Protein AF-A0A851ARL2-F1 (afdb_monomer)

pLDDT: mean 92.23, std 9.65, range [50.78, 98.75]

Sequence (130 aa):
EGELLFPSGGTYRAVWHRGVPTQGKYTFADGLEYKDKKWHYCDGYDRRFYTEICSGLKPAGISQLTNLDPPQKIPEGCYDCGDGFYNPETRVIVDYKLRFLRNADDDEHEWIIRTCRKAWDETIEHKPKP

Radius of gyration: 19.36 Å; Cα contacts (8 Å, |Δi|>4): 172; chains: 1; bounding box: 42×30×68 Å

Solvent-accessible surface area (backbone atoms only — not comparable to full-atom values): 8224 Å² total; per-residue (Å²): 114,52,72,49,78,44,97,82,55,26,39,39,42,26,39,66,57,97,90,41,71,79,51,71,48,45,28,43,61,89,67,53,68,66,52,98,65,88,59,69,77,67,62,79,80,44,79,64,42,67,53,36,70,76,72,47,81,57,59,88,94,61,54,80,90,45,70,50,82,81,59,83,85,50,56,82,86,18,27,43,71,86,73,25,41,34,34,76,91,79,35,37,29,19,30,90,84,72,44,84,72,48,69,56,53,73,69,55,43,56,47,42,75,73,69,39,56,52,55,66,85,78,82,80,75,82,74,78,80,133

Structure (mmCIF, N/CA/C/O backbone):
data_AF-A0A851ARL2-F1
#
_entry.id   AF-A0A851ARL2-F1
#
loop_
_atom_site.group_PDB
_atom_site.id
_atom_site.type_symbol
_atom_site.label_atom_id
_atom_site.label_alt_id
_atom_site.label_comp_id
_atom_site.label_asym_id
_atom_site.label_entity_id
_atom_site.label_seq_id
_atom_site.pdbx_PDB_ins_code
_atom_site.Cartn_x
_atom_site.Cartn_y
_atom_site.Cartn_z
_atom_site.occupancy
_atom_site.B_iso_or_equiv
_atom_site.auth_seq_id
_atom_site.auth_comp_id
_atom_site.auth_asym_id
_atom_site.auth_atom_id
_atom_site.pdbx_PDB_model_num
ATOM 1 N N . GLU A 1 1 ? 12.906 8.905 -26.031 1.00 91.75 1 GLU A N 1
ATOM 2 C CA . GLU A 1 1 ? 12.677 8.617 -24.598 1.00 91.75 1 GLU A CA 1
ATOM 3 C C . GLU A 1 1 ? 11.293 9.098 -24.211 1.00 91.75 1 GLU A C 1
ATOM 5 O O . GLU A 1 1 ? 10.778 9.988 -24.880 1.00 91.75 1 GLU A O 1
ATOM 10 N N . GLY A 1 2 ? 10.680 8.495 -23.198 1.00 95.56 2 GLY A N 1
ATOM 11 C CA . GLY A 1 2 ? 9.356 8.890 -22.728 1.00 95.56 2 GLY A CA 1
ATOM 12 C C . GLY A 1 2 ? 9.004 8.250 -21.391 1.00 95.56 2 GLY A C 1
ATOM 13 O O . GLY A 1 2 ? 9.668 7.310 -20.948 1.00 95.56 2 GLY A O 1
ATOM 14 N N . GLU A 1 3 ? 7.948 8.755 -20.767 1.00 95.94 3 GLU A N 1
ATOM 15 C CA . GLU A 1 3 ? 7.480 8.327 -19.452 1.00 95.94 3 GLU A CA 1
ATOM 16 C C . GLU A 1 3 ? 5.996 7.954 -19.515 1.00 95.94 3 GLU A C 1
ATOM 18 O O . GLU A 1 3 ? 5.192 8.684 -20.095 1.00 95.94 3 GLU A O 1
ATOM 23 N N . LEU A 1 4 ? 5.646 6.809 -18.929 1.00 96.00 4 LEU A N 1
ATOM 24 C CA . LEU A 1 4 ? 4.265 6.438 -18.638 1.00 96.00 4 LEU A CA 1
ATOM 25 C C . LEU A 1 4 ? 3.949 6.782 -17.186 1.00 96.00 4 LEU A C 1
ATOM 27 O O . LEU A 1 4 ? 4.654 6.340 -16.277 1.00 96.00 4 LEU A O 1
ATOM 31 N N . LEU A 1 5 ? 2.873 7.538 -16.984 1.00 96.56 5 LEU A N 1
ATOM 32 C CA . LEU A 1 5 ? 2.341 7.884 -15.669 1.00 96.56 5 LEU A CA 1
ATOM 33 C C . LEU A 1 5 ? 1.138 6.988 -15.375 1.00 96.56 5 LEU A C 1
ATOM 35 O O . LEU A 1 5 ? 0.158 6.996 -16.123 1.00 96.56 5 LEU A O 1
ATOM 39 N N . PHE A 1 6 ? 1.208 6.213 -14.296 1.00 95.69 6 PHE A N 1
ATOM 40 C CA . PHE A 1 6 ? 0.113 5.339 -13.891 1.00 95.69 6 PHE A CA 1
ATOM 41 C C . PHE A 1 6 ? -0.858 6.089 -12.970 1.00 95.69 6 PHE A C 1
ATOM 43 O O . PHE A 1 6 ? -0.416 6.868 -12.125 1.00 95.69 6 PHE A O 1
ATOM 50 N N . PRO A 1 7 ? -2.178 5.825 -13.044 1.00 92.44 7 PRO A N 1
ATOM 51 C CA . PRO A 1 7 ? -3.154 6.430 -12.132 1.00 92.44 7 PRO A CA 1
ATOM 52 C C . PRO A 1 7 ? -2.885 6.157 -10.643 1.0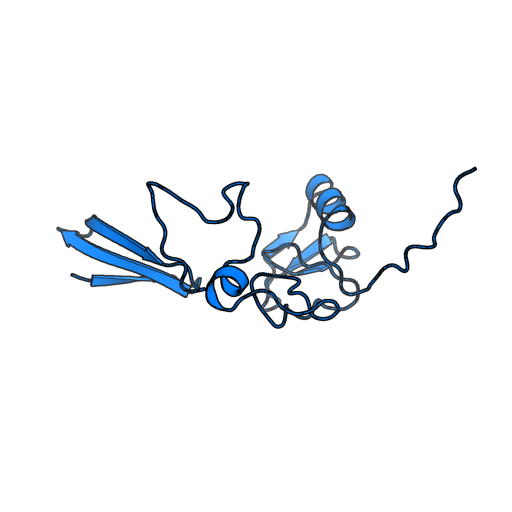0 92.44 7 PRO A C 1
ATOM 54 O O . PRO A 1 7 ? -3.330 6.921 -9.792 1.00 92.44 7 PRO A O 1
ATOM 57 N N . SER A 1 8 ? -2.160 5.078 -10.329 1.00 86.31 8 SER A N 1
ATOM 58 C CA . SER A 1 8 ? -1.707 4.725 -8.977 1.00 86.31 8 SER A CA 1
ATOM 59 C C . SER A 1 8 ? -0.511 5.551 -8.483 1.00 86.31 8 SER A C 1
ATOM 61 O O . SER A 1 8 ? -0.090 5.373 -7.346 1.00 86.31 8 SER A O 1
ATOM 63 N N . GLY A 1 9 ? 0.045 6.439 -9.315 1.00 92.81 9 GLY A N 1
ATOM 64 C CA . GLY A 1 9 ? 1.155 7.338 -8.985 1.00 92.81 9 GLY A CA 1
ATOM 65 C C . GLY A 1 9 ? 2.541 6.832 -9.393 1.00 92.81 9 GLY A C 1
ATOM 66 O O . GLY A 1 9 ? 3.483 7.617 -9.415 1.00 92.81 9 GLY A O 1
ATOM 67 N N . GLY A 1 10 ? 2.679 5.552 -9.748 1.00 96.50 10 GLY A N 1
ATOM 68 C CA . GLY A 1 10 ? 3.941 5.019 -10.261 1.00 96.50 10 GLY A CA 1
ATOM 69 C C . GLY A 1 10 ? 4.310 5.596 -11.629 1.00 96.50 10 GLY A C 1
ATOM 70 O O . GLY A 1 10 ? 3.442 6.025 -12.398 1.00 96.50 10 GLY A O 1
ATOM 71 N N . THR A 1 11 ? 5.599 5.573 -11.957 1.00 97.69 11 THR A N 1
ATOM 72 C CA . THR A 1 11 ? 6.119 6.050 -13.242 1.00 97.69 11 THR A CA 1
ATOM 73 C C . THR A 1 11 ? 6.998 4.997 -13.901 1.00 97.69 11 THR A C 1
ATOM 75 O O . THR A 1 11 ? 7.749 4.280 -13.242 1.00 97.69 11 THR A O 1
ATOM 78 N N . TYR A 1 12 ? 6.907 4.882 -15.226 1.00 97.31 12 TYR A N 1
ATOM 79 C CA . TYR A 1 12 ? 7.801 4.038 -16.013 1.00 97.31 12 TYR A CA 1
ATOM 80 C C . TYR A 1 12 ? 8.505 4.861 -17.081 1.00 97.31 12 TYR A C 1
ATOM 82 O O . TYR A 1 12 ? 7.904 5.257 -18.083 1.00 97.31 12 TYR A O 1
ATOM 90 N N . ARG A 1 13 ? 9.796 5.113 -16.869 1.00 97.25 13 ARG A N 1
ATOM 91 C CA . ARG A 1 13 ? 10.641 5.878 -17.788 1.00 97.25 13 ARG A CA 1
ATOM 92 C C . ARG A 1 13 ? 11.433 4.927 -18.666 1.00 97.25 13 ARG A C 1
ATOM 94 O O . ARG A 1 13 ? 12.180 4.097 -18.150 1.00 97.25 13 ARG A O 1
ATOM 101 N N . ALA A 1 14 ? 11.288 5.056 -19.983 1.00 97.38 14 ALA A N 1
ATOM 102 C CA . ALA A 1 14 ? 11.883 4.124 -20.933 1.00 97.38 14 ALA A CA 1
ATOM 103 C C . ALA A 1 14 ? 12.278 4.757 -22.276 1.00 97.38 14 ALA A C 1
ATOM 105 O O . ALA A 1 14 ? 11.818 5.836 -22.672 1.00 97.38 14 ALA A O 1
ATOM 106 N N . VAL A 1 15 ? 13.124 4.036 -23.011 1.00 97.44 15 VAL A N 1
ATOM 107 C CA . VAL A 1 15 ? 13.314 4.227 -24.453 1.00 97.44 15 VAL A CA 1
ATOM 108 C C . VAL A 1 15 ? 12.255 3.399 -25.177 1.00 97.44 15 VAL A C 1
ATOM 110 O O . VAL A 1 15 ? 12.131 2.199 -24.942 1.00 97.44 15 VAL A O 1
ATOM 113 N N . TRP A 1 16 ? 11.489 4.045 -26.055 1.00 95.75 16 TRP A N 1
ATOM 114 C CA . TRP A 1 16 ? 10.356 3.438 -26.749 1.00 95.75 16 TRP A CA 1
ATOM 115 C C . TRP A 1 16 ? 10.680 3.225 -28.223 1.00 95.75 16 TRP A C 1
ATOM 117 O O . TRP A 1 16 ? 11.115 4.153 -28.905 1.00 95.75 16 TRP A O 1
ATOM 127 N N . HIS A 1 17 ? 10.403 2.027 -28.730 1.00 96.44 17 HIS A N 1
ATOM 128 C CA . HIS A 1 17 ? 10.452 1.719 -30.152 1.00 96.44 17 HIS A CA 1
ATOM 129 C C . HIS A 1 17 ? 9.111 1.124 -30.579 1.00 96.44 17 HIS A C 1
ATOM 131 O O . HIS A 1 17 ? 8.741 0.036 -30.146 1.00 96.44 17 HIS A O 1
ATOM 137 N N . ARG A 1 18 ? 8.360 1.857 -31.413 1.00 94.31 18 ARG A N 1
ATOM 138 C CA . ARG A 1 18 ? 7.042 1.431 -31.928 1.00 94.31 18 ARG A CA 1
ATOM 139 C C . ARG A 1 18 ? 6.059 1.003 -30.822 1.00 94.31 18 ARG A C 1
ATOM 141 O O . ARG A 1 18 ? 5.357 0.011 -30.959 1.00 94.31 18 ARG A O 1
ATOM 148 N N . GLY A 1 19 ? 6.032 1.750 -29.716 1.00 91.94 19 GLY A N 1
ATOM 149 C CA . GLY A 1 19 ? 5.136 1.494 -28.580 1.00 91.94 19 GLY A CA 1
ATOM 150 C C . GLY A 1 19 ? 5.617 0.425 -27.594 1.00 91.94 19 GLY A C 1
ATOM 151 O O . GLY A 1 19 ? 4.955 0.206 -26.586 1.00 91.94 19 GLY A O 1
ATOM 152 N N . VAL A 1 20 ? 6.775 -0.200 -27.831 1.00 93.88 20 VAL A N 1
ATOM 153 C CA . VAL A 1 20 ? 7.367 -1.201 -26.931 1.00 93.88 20 VAL A CA 1
ATOM 154 C C . VAL A 1 20 ? 8.597 -0.606 -26.238 1.00 93.88 20 VAL A C 1
ATOM 156 O O . VAL A 1 20 ? 9.422 0.024 -26.912 1.00 93.88 20 VAL A O 1
ATOM 159 N N . PRO A 1 21 ? 8.754 -0.771 -24.913 1.00 94.88 21 PRO A N 1
ATOM 160 C CA . PRO A 1 21 ? 9.941 -0.298 -24.221 1.00 94.88 21 PRO A CA 1
ATOM 161 C C . PRO A 1 21 ? 11.117 -1.247 -24.474 1.00 94.88 21 PRO A C 1
ATOM 163 O O . PRO A 1 21 ? 11.000 -2.455 -24.285 1.00 94.88 21 PRO A O 1
ATOM 166 N N . THR A 1 22 ? 12.266 -0.712 -24.889 1.00 93.06 22 THR A N 1
ATOM 167 C CA . THR A 1 22 ? 13.498 -1.506 -25.070 1.00 93.06 22 THR A CA 1
ATOM 168 C C . THR A 1 22 ? 14.324 -1.582 -23.789 1.00 93.06 22 THR A C 1
ATOM 170 O O . THR A 1 22 ? 15.001 -2.572 -23.537 1.00 93.06 22 THR A O 1
ATOM 173 N N . GLN A 1 23 ? 14.271 -0.527 -22.976 1.00 92.75 23 GLN A N 1
ATOM 174 C CA . GLN A 1 23 ? 14.896 -0.435 -21.661 1.00 92.75 23 GLN A CA 1
ATOM 175 C C . GLN A 1 23 ? 14.138 0.607 -20.848 1.00 92.75 23 GLN A C 1
ATOM 177 O O . GLN A 1 23 ? 13.862 1.695 -21.359 1.00 92.75 23 GLN A O 1
ATOM 182 N N . GLY A 1 24 ? 13.835 0.303 -19.588 1.00 94.62 24 GLY A N 1
ATOM 183 C CA . GLY A 1 24 ? 13.155 1.249 -18.719 1.00 94.62 24 GLY A CA 1
ATOM 184 C C . GLY A 1 24 ? 13.302 0.936 -17.243 1.00 94.62 24 GLY A C 1
ATOM 185 O O . GLY A 1 24 ? 13.761 -0.139 -16.860 1.00 94.62 24 GLY A O 1
ATOM 186 N N . LYS A 1 25 ? 12.912 1.911 -16.430 1.00 96.31 25 LYS A N 1
ATOM 187 C CA . LYS A 1 25 ? 12.905 1.846 -14.972 1.00 96.31 25 LYS A CA 1
ATOM 188 C C . LYS A 1 25 ? 11.518 2.190 -14.469 1.00 96.31 25 LYS A C 1
ATOM 190 O O . LYS A 1 25 ? 10.919 3.159 -14.937 1.00 96.31 25 LYS A O 1
ATOM 195 N N . TYR A 1 26 ? 11.037 1.388 -13.529 1.00 96.81 26 TYR A N 1
ATOM 196 C CA . TYR A 1 26 ? 9.800 1.660 -12.818 1.00 96.81 26 TYR A CA 1
ATOM 197 C C . TYR A 1 26 ? 10.113 2.266 -11.455 1.00 96.81 26 TYR A C 1
ATOM 199 O O . TYR A 1 26 ? 10.958 1.739 -10.729 1.00 96.81 26 TYR A O 1
ATOM 207 N N . THR A 1 27 ? 9.399 3.325 -11.104 1.00 97.38 27 THR A N 1
ATOM 208 C CA . THR A 1 27 ? 9.442 3.943 -9.783 1.00 97.38 27 THR A CA 1
ATOM 209 C C . THR A 1 27 ? 8.041 3.890 -9.186 1.00 97.38 27 THR A C 1
ATOM 211 O O . THR A 1 27 ? 7.072 4.322 -9.813 1.00 97.38 27 THR A O 1
ATOM 214 N N . PHE A 1 28 ? 7.920 3.317 -7.989 1.00 95.94 28 PHE A N 1
ATOM 215 C CA . PHE A 1 28 ? 6.672 3.276 -7.233 1.00 95.94 28 PHE A CA 1
ATOM 216 C C . PHE A 1 28 ? 6.245 4.695 -6.821 1.00 95.94 28 PHE A C 1
ATOM 218 O O . PHE A 1 28 ? 7.044 5.630 -6.833 1.00 95.94 28 PHE A O 1
ATOM 225 N N . ALA A 1 29 ? 4.973 4.866 -6.457 1.00 94.25 29 ALA A N 1
ATOM 226 C CA . ALA A 1 29 ? 4.409 6.177 -6.120 1.00 94.25 29 ALA A CA 1
ATOM 227 C C . ALA A 1 29 ? 5.093 6.858 -4.916 1.00 94.25 29 ALA A C 1
ATOM 229 O O . ALA A 1 29 ? 5.055 8.079 -4.797 1.00 94.25 29 ALA A O 1
ATOM 230 N N . ASP A 1 30 ? 5.730 6.078 -4.041 1.00 92.75 30 ASP A N 1
ATOM 231 C CA . ASP A 1 30 ? 6.513 6.547 -2.894 1.00 92.75 30 ASP A CA 1
ATOM 232 C C . ASP A 1 30 ? 7.985 6.850 -3.237 1.00 92.75 30 ASP A C 1
ATOM 234 O O . ASP A 1 30 ? 8.771 7.210 -2.362 1.00 92.75 30 ASP A O 1
ATOM 238 N N . GLY A 1 31 ? 8.371 6.724 -4.510 1.00 95.12 31 GLY A N 1
ATOM 239 C CA . GLY A 1 31 ? 9.719 7.001 -4.996 1.00 95.12 31 GLY A CA 1
ATOM 240 C C . GLY A 1 31 ? 10.675 5.809 -4.940 1.00 95.12 31 GLY A C 1
ATOM 241 O O . GLY A 1 31 ? 11.842 5.968 -5.303 1.00 95.12 31 GLY A O 1
ATOM 242 N N . LEU A 1 32 ? 10.232 4.625 -4.508 1.00 95.56 32 LEU A N 1
ATOM 243 C CA . LEU A 1 32 ? 11.064 3.424 -4.545 1.00 95.56 32 LEU A CA 1
ATOM 244 C C . LEU A 1 32 ? 11.336 3.023 -6.005 1.00 95.56 32 LEU A C 1
ATOM 246 O O . LEU A 1 32 ? 10.415 2.778 -6.777 1.00 95.56 32 LEU A O 1
ATOM 250 N N . GLU A 1 33 ? 12.603 2.957 -6.416 1.00 95.81 33 GLU A N 1
ATOM 251 C CA . GLU A 1 33 ? 12.974 2.472 -7.755 1.00 95.81 33 GLU A CA 1
ATOM 252 C C . GLU A 1 33 ? 13.013 0.939 -7.752 1.00 95.81 33 GLU A C 1
ATOM 254 O O . GLU A 1 33 ? 13.801 0.348 -7.011 1.00 95.81 33 GLU A O 1
ATOM 259 N N . TYR A 1 34 ? 12.200 0.299 -8.599 1.00 95.06 34 TYR A N 1
ATOM 260 C CA . TYR A 1 34 ? 12.204 -1.152 -8.786 1.00 95.06 34 TYR A CA 1
ATOM 261 C C . TYR A 1 34 ? 13.556 -1.641 -9.322 1.00 95.06 34 TYR A C 1
ATOM 263 O O . TYR A 1 34 ? 14.112 -1.066 -10.261 1.00 95.06 34 TYR A O 1
ATOM 271 N N . LYS A 1 35 ? 14.053 -2.754 -8.774 1.00 93.62 35 LYS A N 1
ATOM 272 C CA . LYS A 1 35 ? 15.239 -3.449 -9.286 1.00 93.62 35 LYS A CA 1
ATOM 273 C C . LYS A 1 35 ? 14.922 -4.924 -9.476 1.00 93.62 35 LYS A C 1
ATOM 275 O O . LYS A 1 35 ? 14.543 -5.605 -8.529 1.00 93.62 35 LYS A O 1
ATOM 280 N N . ASP A 1 36 ? 15.132 -5.409 -10.694 1.00 90.50 36 ASP A N 1
ATOM 281 C CA . ASP A 1 36 ? 15.006 -6.822 -11.062 1.00 90.50 36 ASP A CA 1
ATOM 282 C C . ASP A 1 36 ? 16.092 -7.685 -10.399 1.00 90.50 36 ASP A C 1
ATOM 284 O O . ASP A 1 36 ? 15.878 -8.850 -10.071 1.00 90.50 36 ASP A O 1
ATOM 288 N N . LYS A 1 37 ? 17.272 -7.097 -10.183 1.00 92.75 37 LYS A N 1
ATOM 289 C CA . LYS A 1 37 ? 18.434 -7.731 -9.559 1.00 92.75 37 LYS A CA 1
ATOM 290 C C . LYS A 1 37 ? 18.832 -6.982 -8.300 1.00 92.75 37 LYS A C 1
ATOM 292 O O . LYS A 1 37 ? 18.867 -5.754 -8.291 1.00 92.75 37 LYS A O 1
ATOM 297 N N . LYS A 1 38 ? 19.244 -7.734 -7.273 1.00 90.62 38 LYS A N 1
ATOM 298 C CA . LYS A 1 38 ? 19.690 -7.188 -5.977 1.00 90.62 38 LYS A CA 1
ATOM 299 C C . LYS A 1 38 ? 18.623 -6.272 -5.358 1.00 90.62 38 LYS A C 1
ATOM 301 O O . LYS A 1 38 ? 18.879 -5.118 -5.019 1.00 90.62 38 LYS A O 1
ATOM 306 N N . TRP A 1 39 ? 17.401 -6.791 -5.283 1.00 92.50 39 TRP A N 1
ATOM 307 C CA . TRP A 1 39 ? 16.307 -6.153 -4.566 1.00 92.50 39 TRP A CA 1
ATOM 308 C C . TRP A 1 39 ? 16.564 -6.259 -3.062 1.00 92.50 39 TRP A C 1
ATOM 310 O O . TRP A 1 39 ? 16.719 -7.362 -2.551 1.00 92.50 39 TRP A O 1
ATOM 320 N N . HIS A 1 40 ? 16.651 -5.115 -2.385 1.00 89.06 40 HIS A N 1
ATOM 321 C CA . HIS A 1 40 ? 16.976 -5.031 -0.953 1.00 89.06 40 HIS A CA 1
ATOM 322 C C . HIS A 1 40 ? 15.807 -4.529 -0.102 1.00 89.06 40 HIS A C 1
ATOM 324 O O . HIS A 1 40 ? 15.945 -4.353 1.102 1.00 89.06 40 HIS A O 1
ATOM 330 N N . TYR A 1 41 ? 14.664 -4.240 -0.725 1.00 92.88 41 TYR A N 1
ATOM 331 C CA . TYR A 1 41 ? 13.486 -3.776 -0.010 1.00 92.88 41 TYR A CA 1
ATOM 332 C C . TYR A 1 41 ? 12.596 -4.963 0.359 1.00 92.88 41 TYR A C 1
ATOM 334 O O . TYR A 1 41 ? 12.226 -5.747 -0.512 1.00 92.88 41 TYR A O 1
ATOM 342 N N . CYS A 1 42 ? 12.243 -5.104 1.636 1.00 86.75 42 CYS A N 1
ATOM 343 C CA . CYS A 1 42 ? 11.460 -6.240 2.135 1.00 86.75 42 CYS A CA 1
ATOM 344 C C . CYS A 1 42 ? 12.064 -7.615 1.769 1.00 86.75 42 CYS A C 1
ATOM 346 O O . CYS A 1 42 ? 11.332 -8.561 1.484 1.00 86.75 42 CYS A O 1
ATOM 348 N N . ASP A 1 43 ? 13.396 -7.747 1.789 1.00 88.19 43 ASP A N 1
ATOM 349 C CA . ASP A 1 43 ? 14.125 -8.983 1.446 1.00 88.19 43 ASP A CA 1
ATOM 350 C C . ASP A 1 43 ? 14.256 -9.980 2.622 1.00 88.19 43 ASP A C 1
ATOM 352 O O . ASP A 1 43 ? 15.002 -10.956 2.553 1.00 88.19 43 ASP A O 1
ATOM 356 N N . GLY A 1 44 ? 13.526 -9.741 3.716 1.00 86.81 44 GLY A N 1
ATOM 357 C CA . GLY A 1 44 ? 13.553 -10.529 4.952 1.00 86.81 44 GLY A CA 1
ATOM 358 C C . GLY A 1 44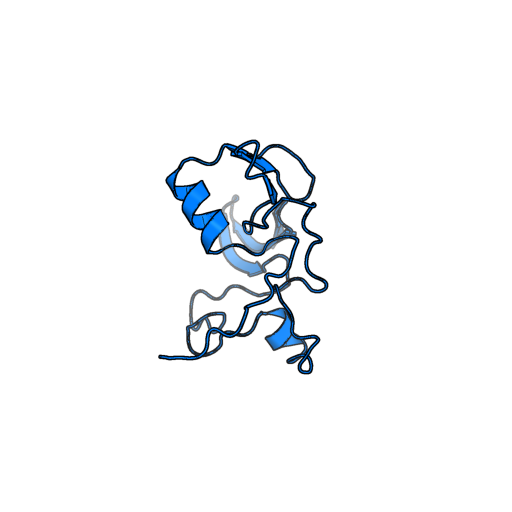 ? 14.667 -10.129 5.926 1.00 86.81 44 GLY A C 1
ATOM 359 O O . GLY A 1 44 ? 14.502 -10.326 7.131 1.00 86.81 44 GLY A O 1
ATOM 360 N N . TYR A 1 45 ? 15.752 -9.519 5.436 1.00 91.38 45 TYR A N 1
ATOM 361 C CA . TYR A 1 45 ? 16.811 -8.952 6.272 1.00 91.38 45 TYR A CA 1
ATOM 362 C C . TYR A 1 45 ? 16.433 -7.548 6.749 1.00 91.38 45 TYR A C 1
ATOM 364 O O . TYR A 1 45 ? 16.445 -7.280 7.953 1.00 91.38 45 TYR A O 1
ATOM 372 N N . ASP A 1 46 ? 16.033 -6.675 5.820 1.00 90.94 46 ASP A N 1
ATOM 373 C CA . ASP A 1 46 ? 15.518 -5.346 6.144 1.00 90.94 46 ASP A CA 1
ATOM 374 C C . ASP A 1 46 ? 13.985 -5.326 6.067 1.00 90.94 46 ASP A C 1
ATOM 376 O O . ASP A 1 46 ? 13.378 -5.502 5.008 1.00 90.94 46 ASP A O 1
ATOM 380 N N . ARG A 1 47 ? 13.349 -5.135 7.227 1.00 89.56 47 ARG A N 1
ATOM 381 C CA . ARG A 1 47 ? 11.884 -5.088 7.378 1.00 89.56 47 ARG A CA 1
ATOM 382 C C . ARG A 1 47 ? 11.342 -3.666 7.504 1.00 89.56 47 ARG A C 1
ATOM 384 O O . ARG A 1 47 ? 10.155 -3.502 7.774 1.00 89.56 47 ARG A O 1
ATOM 391 N N . ARG A 1 48 ? 12.197 -2.653 7.366 1.00 93.50 48 ARG A N 1
ATOM 392 C CA . ARG A 1 48 ? 11.788 -1.253 7.462 1.00 93.50 48 ARG A CA 1
ATOM 393 C C . ARG A 1 48 ? 10.893 -0.874 6.291 1.00 93.50 48 ARG A C 1
ATOM 395 O O . ARG A 1 48 ? 11.068 -1.354 5.169 1.00 93.50 48 ARG A O 1
ATOM 402 N N . PHE A 1 49 ? 9.966 0.038 6.543 1.00 94.19 49 PHE A N 1
ATOM 403 C CA . PHE A 1 49 ? 9.242 0.714 5.477 1.00 94.19 49 PHE A CA 1
ATOM 404 C C . PHE A 1 49 ? 10.207 1.534 4.611 1.00 94.19 49 PHE A C 1
ATOM 406 O O . PHE A 1 49 ? 11.273 1.947 5.071 1.00 94.19 49 PHE A O 1
ATOM 413 N N . TYR A 1 50 ? 9.854 1.793 3.352 1.00 94.94 50 TYR A N 1
ATOM 414 C CA . TYR A 1 50 ? 10.752 2.521 2.457 1.00 94.94 50 TYR A CA 1
ATOM 415 C C . TYR A 1 50 ? 11.006 3.940 2.978 1.00 94.94 50 TYR A C 1
ATOM 417 O O . TYR A 1 50 ? 12.145 4.403 3.008 1.00 94.94 50 TYR A O 1
ATOM 425 N N . THR A 1 51 ? 9.974 4.581 3.523 1.00 94.56 51 THR A N 1
ATOM 426 C CA . THR A 1 51 ? 10.094 5.881 4.192 1.00 94.56 51 THR A CA 1
ATOM 427 C C . THR A 1 51 ? 11.030 5.860 5.405 1.00 94.56 51 THR A C 1
ATOM 429 O O . THR A 1 51 ? 11.748 6.833 5.621 1.00 94.56 51 THR A O 1
ATOM 432 N N . GLU A 1 52 ? 11.115 4.756 6.153 1.00 95.31 52 GLU A N 1
ATOM 433 C CA . GLU A 1 52 ? 12.081 4.587 7.254 1.00 95.31 52 GLU A CA 1
ATOM 434 C C . GLU A 1 52 ? 13.508 4.335 6.753 1.00 95.31 52 GLU A C 1
ATOM 436 O O . GLU A 1 52 ? 14.477 4.711 7.417 1.00 95.31 52 GLU A O 1
ATOM 441 N N . ILE A 1 53 ? 13.666 3.706 5.586 1.00 94.31 53 ILE A N 1
ATOM 442 C CA . ILE A 1 53 ? 14.970 3.578 4.923 1.00 94.31 53 ILE A CA 1
ATOM 443 C C . ILE A 1 53 ? 15.462 4.961 4.482 1.00 94.31 53 ILE A C 1
ATOM 445 O O . ILE A 1 53 ? 16.631 5.282 4.693 1.00 94.31 53 ILE A O 1
ATOM 449 N N . CYS A 1 54 ? 14.578 5.784 3.910 1.00 93.88 54 CYS A N 1
ATOM 450 C CA . CYS A 1 54 ? 14.904 7.128 3.434 1.00 93.88 54 CYS A CA 1
ATOM 451 C C . CYS A 1 54 ? 15.135 8.139 4.567 1.00 93.88 54 CYS A C 1
ATOM 453 O O . CYS A 1 54 ? 16.072 8.931 4.489 1.00 93.88 54 CYS A O 1
ATOM 455 N N . SER A 1 55 ? 14.289 8.123 5.598 1.00 94.00 55 SER A N 1
ATOM 456 C CA . SER A 1 55 ? 14.217 9.188 6.612 1.00 94.00 55 SER A CA 1
ATOM 457 C C . SER A 1 55 ? 14.674 8.759 8.008 1.00 94.00 55 SER A C 1
ATOM 459 O O . SER A 1 55 ? 14.766 9.594 8.907 1.00 94.00 55 SER A O 1
ATOM 461 N N . GLY A 1 56 ? 14.983 7.476 8.205 1.00 93.94 56 GLY A N 1
ATOM 462 C CA . GLY A 1 56 ? 15.340 6.911 9.503 1.00 93.94 56 GLY A CA 1
ATOM 463 C C . GLY A 1 56 ? 14.135 6.442 10.324 1.00 93.94 56 GLY A C 1
ATOM 464 O O . GLY A 1 56 ? 12.977 6.704 10.002 1.00 93.94 56 GLY A O 1
ATOM 465 N N . LEU A 1 57 ? 14.429 5.718 11.407 1.00 94.19 57 LEU A N 1
ATOM 466 C CA . LEU A 1 57 ? 13.420 5.215 12.339 1.00 94.19 57 LEU A CA 1
ATOM 467 C C . LEU A 1 57 ? 12.958 6.317 13.292 1.00 94.19 57 LEU A C 1
ATOM 469 O O . LEU A 1 57 ? 13.773 7.049 13.859 1.00 94.19 57 LEU A O 1
ATOM 473 N N . LYS A 1 58 ? 11.647 6.381 13.525 1.00 93.56 58 LYS A N 1
ATOM 474 C CA . LYS A 1 58 ? 11.077 7.267 14.540 1.00 93.56 58 LYS A CA 1
ATOM 475 C C . LYS A 1 58 ? 11.301 6.720 15.961 1.00 93.56 58 LYS A C 1
ATOM 477 O O . LYS A 1 58 ? 11.353 5.501 16.143 1.00 93.56 58 LYS A O 1
ATOM 482 N N . PRO A 1 59 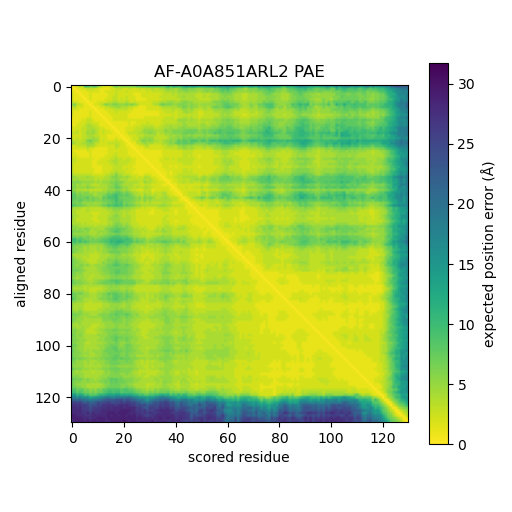? 11.394 7.601 16.977 1.00 93.31 59 PRO A N 1
ATOM 483 C CA . PRO A 1 59 ? 11.452 7.203 18.381 1.00 93.31 59 PRO A CA 1
ATOM 484 C C . PRO A 1 59 ? 10.290 6.301 18.815 1.00 93.31 59 PRO A C 1
ATOM 486 O O . PRO A 1 59 ? 9.197 6.338 18.246 1.00 93.31 59 PRO A O 1
ATOM 489 N N . ALA A 1 60 ? 10.517 5.537 19.886 1.00 90.06 60 ALA A N 1
ATOM 490 C CA . ALA A 1 60 ? 9.478 4.727 20.515 1.00 90.06 60 ALA A CA 1
ATOM 491 C C . ALA A 1 60 ? 8.262 5.586 20.912 1.00 90.06 60 ALA A C 1
ATOM 493 O O . ALA A 1 60 ? 8.410 6.716 21.377 1.00 90.06 60 ALA A O 1
ATOM 494 N N . GLY A 1 61 ? 7.060 5.043 20.717 1.00 87.94 61 GLY A N 1
ATOM 495 C CA . GLY A 1 61 ? 5.791 5.740 20.967 1.00 87.94 61 GLY A CA 1
ATOM 496 C C . GLY A 1 61 ? 5.269 6.561 19.784 1.00 87.94 61 GLY A C 1
ATOM 497 O O . GLY A 1 61 ? 4.088 6.885 19.757 1.00 87.94 61 GLY A O 1
ATOM 498 N N . ILE A 1 62 ? 6.109 6.841 18.781 1.00 89.50 62 ILE A N 1
ATOM 499 C CA . ILE A 1 62 ? 5.706 7.470 17.511 1.00 89.50 62 ILE A CA 1
ATOM 500 C C . ILE A 1 62 ? 6.238 6.697 16.298 1.00 89.50 62 ILE A C 1
ATOM 502 O O . ILE A 1 62 ? 6.434 7.267 15.225 1.00 89.50 62 ILE A O 1
ATOM 506 N N . SER A 1 63 ? 6.505 5.401 16.476 1.00 91.50 63 SER A N 1
ATOM 507 C CA . SER A 1 63 ? 6.900 4.497 15.397 1.00 91.50 63 SER A CA 1
ATOM 508 C C . SER A 1 63 ? 5.864 4.501 14.278 1.00 91.50 63 SER A C 1
ATOM 510 O O . SER A 1 63 ? 4.659 4.598 14.516 1.00 91.50 63 SER A O 1
ATOM 512 N N . GLN A 1 64 ? 6.345 4.395 13.045 1.00 93.88 64 GLN A N 1
ATOM 513 C CA . GLN A 1 64 ? 5.484 4.407 11.879 1.00 93.88 64 GLN A CA 1
ATOM 514 C C . GLN A 1 64 ? 4.659 3.109 11.810 1.00 93.88 64 GLN A C 1
ATOM 516 O O . GLN A 1 64 ? 5.198 2.013 11.941 1.00 93.88 64 GLN A O 1
ATOM 521 N N . LEU A 1 65 ? 3.346 3.236 11.597 1.00 91.94 65 LEU A N 1
ATOM 522 C CA . LEU A 1 65 ? 2.432 2.087 11.503 1.00 91.94 65 LEU A CA 1
ATOM 523 C C . LEU A 1 65 ? 2.310 1.537 10.075 1.00 91.94 65 LEU A C 1
ATOM 525 O O . LEU A 1 65 ? 2.034 0.356 9.885 1.00 91.94 65 LEU A O 1
ATOM 529 N N . THR A 1 66 ? 2.490 2.395 9.071 1.00 93.00 66 THR A N 1
ATOM 530 C CA . THR A 1 66 ? 2.373 2.073 7.641 1.00 93.00 66 THR A CA 1
ATOM 531 C C . THR A 1 66 ? 3.419 2.847 6.854 1.00 93.00 66 THR A C 1
ATOM 533 O O . THR A 1 66 ? 3.807 3.912 7.300 1.00 93.00 66 THR A O 1
ATOM 536 N N . ASN A 1 67 ? 3.812 2.416 5.652 1.00 92.88 67 ASN A N 1
ATOM 537 C CA . ASN A 1 67 ? 4.769 3.173 4.822 1.00 92.88 67 ASN A CA 1
ATOM 538 C C . ASN A 1 67 ? 4.347 4.638 4.568 1.00 92.88 67 ASN A C 1
ATOM 540 O O . ASN A 1 67 ? 5.202 5.495 4.374 1.00 92.88 67 ASN A O 1
ATOM 544 N N . LEU A 1 68 ? 3.039 4.926 4.594 1.00 91.75 68 LEU A N 1
ATOM 545 C CA . LEU A 1 68 ? 2.506 6.287 4.619 1.00 91.75 68 LEU A CA 1
ATOM 546 C C . LEU A 1 68 ? 2.486 6.837 6.052 1.00 91.75 68 LEU A C 1
ATOM 548 O O . LEU A 1 68 ? 1.912 6.219 6.948 1.00 91.75 68 LEU A O 1
ATOM 552 N N . ASP A 1 69 ? 3.037 8.030 6.244 1.00 91.62 69 ASP A N 1
ATOM 553 C CA . ASP A 1 69 ? 3.057 8.712 7.532 1.00 91.62 69 ASP A CA 1
ATOM 554 C C . ASP A 1 69 ? 2.654 10.194 7.378 1.00 91.62 69 ASP A C 1
ATOM 556 O O . ASP A 1 69 ? 3.288 10.917 6.60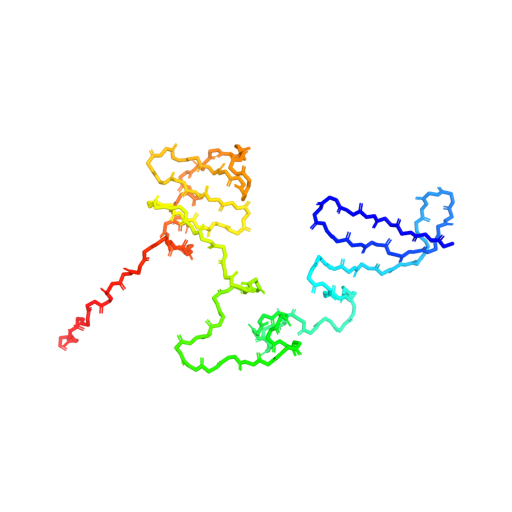5 1.00 91.62 69 ASP A O 1
ATOM 560 N N . PRO A 1 70 ? 1.594 10.660 8.072 1.00 92.00 70 PRO A N 1
ATOM 561 C CA . PRO A 1 70 ? 0.764 9.895 9.004 1.00 92.00 70 PRO A CA 1
ATOM 562 C C . PRO A 1 70 ? -0.070 8.805 8.298 1.00 92.00 70 PRO A C 1
ATOM 564 O O . PRO A 1 70 ? -0.443 8.968 7.133 1.00 92.00 70 PRO A O 1
ATOM 567 N N . PRO A 1 71 ? -0.386 7.696 8.993 1.00 92.50 71 PRO A N 1
ATOM 568 C CA . PRO A 1 71 ? -1.198 6.626 8.429 1.00 92.50 71 PRO A CA 1
ATOM 569 C C . PRO A 1 71 ? -2.610 7.123 8.116 1.00 92.50 71 PRO A C 1
ATOM 571 O O . PRO A 1 71 ? -3.126 8.048 8.751 1.00 92.50 71 PRO A O 1
ATOM 574 N N . GLN A 1 72 ? -3.277 6.460 7.172 1.00 92.56 72 GLN A N 1
ATOM 575 C CA . GLN A 1 72 ? -4.662 6.790 6.851 1.00 92.56 72 GLN A CA 1
ATOM 576 C C . GLN A 1 72 ? -5.565 6.585 8.070 1.00 92.56 72 GLN A C 1
ATOM 578 O O . GLN A 1 72 ? -5.468 5.571 8.778 1.00 92.56 72 GLN A O 1
ATOM 583 N N . LYS A 1 73 ? -6.455 7.556 8.299 1.00 94.88 73 LYS A N 1
ATOM 584 C CA . LYS A 1 73 ? -7.473 7.472 9.343 1.00 94.88 73 LYS A CA 1
ATOM 585 C C . LYS A 1 73 ? -8.524 6.454 8.920 1.00 94.88 73 LYS A C 1
ATOM 587 O O . LYS A 1 73 ? -9.236 6.669 7.944 1.00 94.88 73 LYS A O 1
ATOM 592 N N . ILE A 1 74 ? -8.611 5.367 9.672 1.00 96.75 74 ILE A N 1
ATOM 593 C CA . ILE A 1 74 ? -9.598 4.319 9.437 1.00 96.75 74 ILE A CA 1
ATOM 594 C C . ILE A 1 74 ? -10.959 4.816 9.948 1.00 96.75 74 ILE A C 1
ATOM 596 O O . ILE A 1 74 ? -11.009 5.370 11.053 1.00 96.75 74 ILE A O 1
ATOM 600 N N . PRO A 1 75 ? -12.051 4.667 9.176 1.00 96.75 75 PRO A N 1
ATOM 601 C CA . PRO A 1 75 ? -13.396 4.947 9.665 1.00 96.75 75 PRO A CA 1
ATOM 602 C C . PRO A 1 75 ? -13.732 4.115 10.908 1.00 96.75 75 PRO A C 1
ATOM 604 O O . PRO A 1 75 ? -13.265 2.987 11.056 1.00 96.75 75 PRO A O 1
ATOM 607 N N . GLU A 1 76 ? -14.554 4.662 11.799 1.00 96.06 76 GLU A N 1
ATOM 608 C CA . GLU A 1 76 ? -14.995 3.949 13.001 1.00 96.06 76 GLU A CA 1
ATOM 609 C C . GLU A 1 76 ? -15.675 2.618 12.638 1.00 96.06 76 GLU A C 1
ATOM 611 O O . GLU A 1 76 ? -16.345 2.508 11.610 1.00 96.06 76 GLU A O 1
ATOM 616 N N . GLY A 1 77 ? -15.436 1.579 13.441 1.00 96.25 77 GLY A N 1
ATOM 617 C CA . GLY A 1 77 ? -15.941 0.228 13.172 1.00 96.25 77 GLY A CA 1
ATOM 618 C C . GLY A 1 77 ? -15.285 -0.490 11.982 1.00 96.25 77 GLY A C 1
ATOM 619 O O . GLY A 1 77 ? -15.575 -1.660 11.760 1.00 96.25 77 GLY A O 1
ATOM 620 N N . CYS A 1 78 ? -14.377 0.157 11.241 1.00 98.06 78 CYS A N 1
ATOM 621 C CA . CYS A 1 78 ? -13.758 -0.410 10.044 1.00 98.06 78 CYS A CA 1
ATOM 622 C C . CYS A 1 78 ? -12.302 -0.864 10.254 1.00 98.06 78 CYS A C 1
ATOM 624 O O . CYS A 1 78 ? 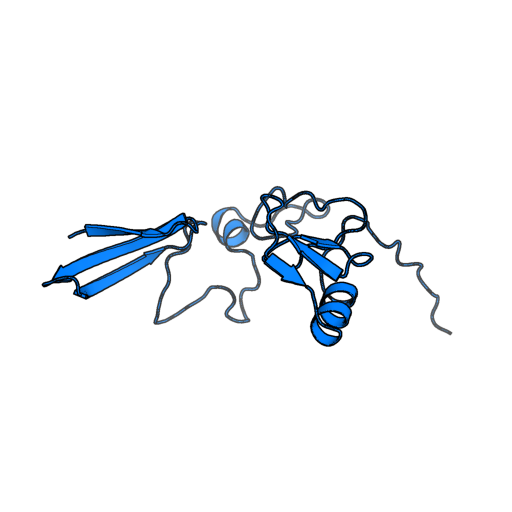-11.636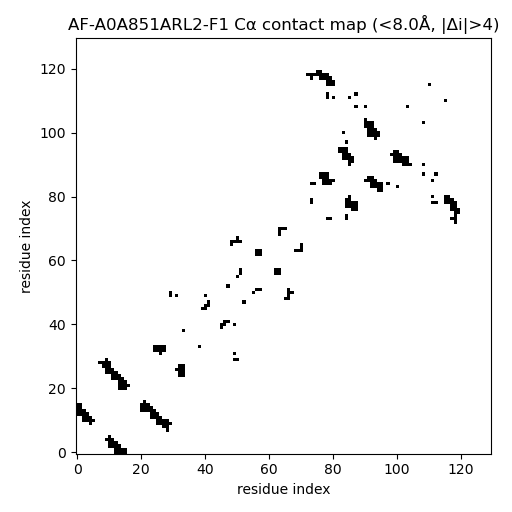 -0.524 11.239 1.00 98.06 78 CYS A O 1
ATOM 626 N N . TYR A 1 79 ? -11.812 -1.615 9.268 1.00 98.12 79 TYR A N 1
ATOM 627 C CA . TYR A 1 79 ? -10.447 -2.125 9.155 1.00 98.12 79 TYR A CA 1
ATOM 628 C C . TYR A 1 79 ? -9.785 -1.575 7.891 1.00 98.12 79 TYR A C 1
ATOM 630 O O . TYR A 1 79 ? -10.456 -1.333 6.894 1.00 98.12 79 TYR A O 1
ATOM 638 N N . ASP A 1 80 ? -8.469 -1.404 7.914 1.00 97.31 80 ASP A N 1
ATOM 639 C CA . ASP A 1 80 ? -7.654 -1.084 6.742 1.00 97.31 80 ASP A CA 1
ATOM 640 C C . ASP A 1 80 ? -7.028 -2.374 6.198 1.00 97.31 80 ASP A C 1
ATOM 642 O O . ASP A 1 80 ? -6.146 -2.964 6.831 1.00 97.31 80 ASP A O 1
ATOM 646 N N . CYS A 1 81 ? -7.521 -2.822 5.042 1.00 96.19 81 CYS A N 1
ATOM 647 C CA . CYS A 1 81 ? -7.092 -4.060 4.387 1.00 96.19 81 CYS A CA 1
ATOM 648 C C . CYS A 1 81 ? -5.960 -3.855 3.364 1.00 96.19 81 CYS A C 1
ATOM 650 O O . CYS A 1 81 ? -5.569 -4.796 2.678 1.00 96.19 81 CYS A O 1
ATOM 652 N N . GLY A 1 82 ? -5.380 -2.649 3.294 1.00 93.75 82 GLY A N 1
ATOM 653 C CA . GLY A 1 82 ? -4.230 -2.329 2.445 1.00 93.75 82 GLY A CA 1
ATOM 654 C C . GLY A 1 82 ? -4.603 -1.759 1.075 1.00 93.75 82 GLY A C 1
ATOM 655 O O . GLY A 1 82 ? -3.868 -0.915 0.553 1.00 93.75 82 GLY A O 1
ATOM 656 N N . ASP A 1 83 ? -5.769 -2.110 0.532 1.00 94.19 83 ASP A N 1
ATOM 657 C CA . ASP A 1 83 ? -6.338 -1.515 -0.685 1.00 94.19 83 ASP A CA 1
ATOM 658 C C . ASP A 1 83 ? -7.636 -0.722 -0.443 1.00 94.19 83 ASP A C 1
ATOM 660 O O . ASP A 1 83 ? -8.160 -0.086 -1.362 1.00 94.19 83 ASP A O 1
ATOM 664 N N . GLY A 1 84 ? -8.121 -0.697 0.800 1.00 96.81 84 GLY A N 1
ATOM 665 C CA . GLY A 1 84 ? -9.348 -0.012 1.170 1.00 96.81 84 GLY A CA 1
ATOM 666 C C . GLY A 1 84 ? -9.764 -0.204 2.627 1.00 96.81 84 GLY A C 1
ATOM 667 O O . GLY A 1 84 ? -9.082 -0.853 3.424 1.00 96.81 84 GLY A O 1
ATOM 668 N N . PHE A 1 85 ? -10.919 0.361 2.966 1.00 98.38 85 PHE A N 1
ATOM 669 C CA . PHE A 1 85 ? -11.568 0.194 4.255 1.00 98.38 85 PHE A CA 1
ATOM 670 C C . PHE A 1 85 ? -12.650 -0.877 4.188 1.00 98.38 85 PHE A C 1
ATOM 672 O O . PHE A 1 85 ? -13.569 -0.800 3.372 1.00 98.38 85 PHE A O 1
ATOM 679 N N . TYR A 1 86 ? -12.548 -1.849 5.083 1.00 98.69 86 TYR A N 1
ATOM 680 C CA . TYR A 1 86 ? -13.501 -2.930 5.253 1.00 98.69 86 TYR A CA 1
ATOM 681 C C . TYR A 1 86 ? -14.453 -2.643 6.414 1.00 98.69 86 TYR A C 1
ATOM 683 O O . TYR A 1 86 ? -13.999 -2.376 7.530 1.00 98.69 86 TYR A O 1
ATOM 691 N N . ASN A 1 87 ? -15.761 -2.743 6.168 1.00 98.38 87 ASN A N 1
ATOM 692 C CA . ASN A 1 87 ? -16.786 -2.683 7.205 1.00 98.38 87 ASN A CA 1
ATOM 693 C C . ASN A 1 87 ? -17.288 -4.107 7.538 1.00 98.38 87 ASN A C 1
ATOM 695 O O . ASN A 1 87 ? -17.877 -4.765 6.673 1.00 98.38 87 ASN A O 1
ATOM 699 N N . PRO A 1 88 ? -17.105 -4.586 8.783 1.00 97.81 88 PRO A N 1
ATOM 700 C CA . PRO A 1 88 ? -17.474 -5.939 9.181 1.00 97.81 88 PRO A CA 1
ATOM 701 C C . PRO A 1 88 ? -18.981 -6.189 9.276 1.00 97.81 88 PRO A C 1
ATOM 703 O O . PRO A 1 88 ? -19.399 -7.337 9.135 1.00 97.81 88 PRO A O 1
ATOM 706 N N . GLU A 1 89 ? -19.787 -5.147 9.483 1.00 97.75 89 GLU A N 1
ATOM 707 C CA . GLU A 1 89 ? -21.246 -5.246 9.570 1.00 97.75 89 GLU A CA 1
ATOM 708 C C . GLU A 1 89 ? -21.871 -5.442 8.189 1.00 97.75 89 GLU A C 1
ATOM 710 O O . GLU A 1 89 ? -22.784 -6.248 8.022 1.00 97.75 89 GLU A O 1
ATOM 715 N N . THR A 1 90 ? -21.366 -4.724 7.182 1.00 97.88 90 THR A N 1
ATOM 716 C CA . THR A 1 90 ? -21.896 -4.782 5.812 1.00 97.88 90 THR A CA 1
ATOM 717 C C . THR A 1 90 ? -21.163 -5.775 4.917 1.00 97.88 90 THR A C 1
ATOM 719 O O . THR A 1 90 ? -21.656 -6.080 3.835 1.00 97.88 90 THR A O 1
ATOM 722 N N . ARG A 1 91 ? -19.993 -6.269 5.347 1.00 98.19 91 ARG A N 1
ATOM 723 C CA . ARG A 1 91 ? -19.052 -7.072 4.546 1.00 98.19 91 ARG A CA 1
ATOM 724 C C . ARG A 1 91 ? -18.532 -6.350 3.290 1.00 98.19 91 ARG A C 1
ATOM 726 O O . ARG A 1 91 ? -18.051 -6.998 2.364 1.00 98.19 91 ARG A O 1
ATOM 733 N N . VAL A 1 92 ? -18.594 -5.017 3.244 1.00 98.56 92 VAL A N 1
ATOM 734 C CA . VAL A 1 92 ? -18.176 -4.215 2.081 1.00 98.56 92 VAL A CA 1
ATOM 735 C C . VAL A 1 92 ? -16.770 -3.656 2.271 1.00 98.56 92 VAL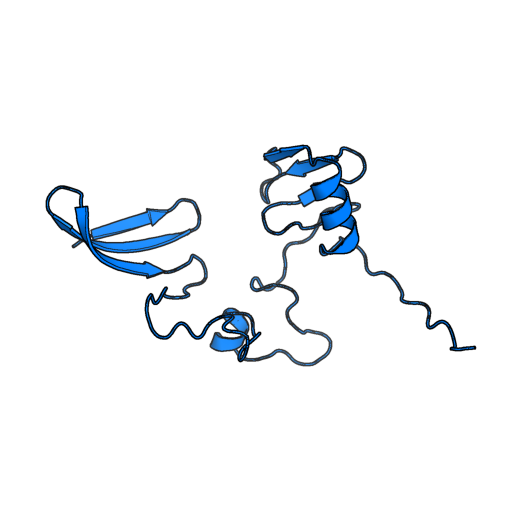 A C 1
ATOM 737 O O . VAL A 1 92 ? -16.439 -3.129 3.334 1.00 98.56 92 VAL A O 1
ATOM 740 N N . ILE A 1 93 ? -15.978 -3.700 1.199 1.00 98.75 93 ILE A N 1
ATOM 741 C CA . ILE A 1 93 ? -14.697 -3.006 1.072 1.00 98.75 93 ILE A CA 1
ATOM 742 C C . ILE A 1 93 ? -14.880 -1.813 0.133 1.00 98.75 93 ILE A C 1
ATOM 744 O O . ILE A 1 93 ? -15.354 -1.959 -1.000 1.00 98.75 93 ILE A O 1
ATOM 748 N N . VAL A 1 94 ? -14.490 -0.628 0.599 1.00 98.50 94 VAL A N 1
ATOM 749 C CA . VAL A 1 94 ? -14.412 0.601 -0.201 1.00 98.50 94 VAL A CA 1
ATOM 750 C C . VAL A 1 94 ? -12.967 1.052 -0.326 1.00 98.50 94 VAL A C 1
ATOM 752 O O . VAL A 1 94 ? -12.179 0.842 0.584 1.00 98.50 94 VAL A O 1
ATOM 755 N N . ASP A 1 95 ? -12.597 1.701 -1.423 1.00 96.75 95 ASP A N 1
ATOM 756 C CA . ASP A 1 95 ? -11.262 2.278 -1.550 1.00 96.75 95 ASP A CA 1
ATOM 757 C C . ASP A 1 95 ? -11.065 3.472 -0.599 1.00 96.75 95 ASP A C 1
ATOM 759 O O . ASP A 1 95 ? -11.983 3.942 0.079 1.00 96.75 95 ASP A O 1
ATOM 763 N N . TYR A 1 96 ? -9.860 4.036 -0.588 1.00 94.50 96 TYR A N 1
ATOM 764 C CA . TYR A 1 96 ? -9.543 5.205 0.238 1.00 94.50 96 TYR A CA 1
ATOM 765 C C . TYR A 1 96 ? -10.285 6.498 -0.163 1.00 94.50 96 TYR A C 1
ATOM 767 O O . TYR A 1 96 ? -10.200 7.503 0.539 1.00 94.50 96 TYR A O 1
ATOM 775 N N . LYS A 1 97 ? -11.031 6.490 -1.278 1.00 94.56 97 LYS A N 1
ATOM 776 C CA . LYS A 1 97 ? -11.953 7.558 -1.704 1.00 94.56 97 LYS A CA 1
ATOM 777 C C . LYS A 1 97 ? -13.419 7.201 -1.422 1.00 94.56 97 LYS A C 1
ATOM 779 O O . LYS A 1 97 ? -14.308 7.896 -1.911 1.00 94.56 97 LYS A O 1
ATOM 784 N N . LEU A 1 98 ? -13.665 6.147 -0.640 1.00 95.50 98 LEU A N 1
ATOM 785 C CA . LEU A 1 98 ? -14.982 5.637 -0.254 1.00 95.50 98 LEU A CA 1
ATOM 786 C C . LEU A 1 98 ? -15.828 5.132 -1.433 1.00 95.50 98 LEU A C 1
ATOM 788 O O . LEU A 1 98 ? -17.058 5.139 -1.380 1.00 95.50 98 LEU A O 1
ATOM 792 N N . ARG A 1 99 ? -15.181 4.680 -2.511 1.00 97.50 99 ARG A N 1
ATOM 793 C CA . ARG A 1 99 ? -15.845 4.049 -3.658 1.00 97.50 99 ARG A CA 1
ATOM 794 C C . ARG A 1 99 ? -15.876 2.540 -3.455 1.00 97.50 99 ARG A C 1
ATOM 796 O O . ARG A 1 99 ? -14.880 1.965 -3.034 1.00 97.50 99 ARG A O 1
ATOM 803 N N . PHE A 1 100 ? -16.993 1.898 -3.785 1.00 98.19 100 PHE A N 1
ATOM 804 C CA . PHE A 1 100 ? -17.132 0.443 -3.689 1.00 98.19 100 PHE A CA 1
ATOM 805 C C . PHE A 1 100 ? -16.020 -0.292 -4.455 1.00 98.19 100 PHE A C 1
ATOM 807 O O . PHE A 1 100 ? -15.771 0.017 -5.622 1.00 98.19 100 PHE A O 1
ATOM 814 N N . LEU A 1 101 ? -15.395 -1.277 -3.804 1.00 97.75 101 LEU A N 1
ATOM 815 C CA . LEU A 1 101 ? -14.448 -2.204 -4.422 1.00 97.75 101 LEU A CA 1
ATOM 816 C C . LEU A 1 101 ? -15.059 -3.595 -4.574 1.00 97.75 101 LEU A C 1
ATOM 818 O O . LEU A 1 101 ? -15.173 -4.094 -5.693 1.00 97.75 101 LEU A O 1
ATOM 822 N N . ARG A 1 102 ? -15.432 -4.225 -3.454 1.00 98.44 102 ARG A N 1
ATOM 823 C CA . ARG A 1 102 ? -15.943 -5.604 -3.418 1.00 98.44 102 ARG A CA 1
ATOM 824 C C . ARG A 1 102 ? -16.722 -5.895 -2.134 1.00 98.44 102 ARG A C 1
ATOM 826 O O . ARG A 1 102 ? -16.654 -5.128 -1.176 1.00 98.44 102 ARG A O 1
ATOM 833 N N . ASN A 1 103 ? -17.434 -7.020 -2.125 1.00 98.44 103 ASN A N 1
ATOM 834 C CA . ASN A 1 103 ? -17.886 -7.666 -0.892 1.00 98.44 103 ASN A CA 1
ATOM 835 C C . ASN A 1 103 ? -16.853 -8.727 -0.504 1.00 98.44 103 ASN A C 1
ATOM 837 O O . ASN A 1 103 ? -16.410 -9.463 -1.385 1.00 98.44 103 ASN A O 1
ATOM 841 N N . ALA A 1 104 ? -16.495 -8.792 0.775 1.00 98.38 104 ALA A N 1
ATOM 842 C CA . ALA A 1 104 ? -15.612 -9.828 1.295 1.00 98.38 104 ALA A CA 1
ATOM 843 C C . ALA A 1 104 ? -16.364 -11.160 1.390 1.00 98.38 104 ALA A C 1
ATOM 845 O O . ALA A 1 104 ? -17.503 -11.199 1.870 1.00 98.38 104 ALA A O 1
ATOM 846 N N . ASP A 1 105 ? -15.723 -12.239 0.951 1.00 98.44 105 ASP A N 1
ATOM 847 C CA . ASP A 1 105 ? -16.168 -13.592 1.273 1.00 98.44 105 ASP A CA 1
ATOM 848 C C . ASP A 1 105 ? -15.789 -13.964 2.720 1.00 98.44 105 ASP A C 1
ATOM 850 O O . ASP A 1 105 ? -15.247 -13.149 3.474 1.00 98.44 105 ASP A O 1
ATOM 854 N N . ASP A 1 106 ? -16.135 -15.180 3.143 1.00 98.50 106 ASP A N 1
ATOM 855 C CA . ASP A 1 106 ? -15.881 -15.622 4.515 1.00 98.50 106 ASP A CA 1
ATOM 856 C C . ASP A 1 106 ? -14.378 -15.747 4.818 1.00 98.50 106 ASP A C 1
ATOM 858 O O . ASP A 1 106 ? -13.947 -15.384 5.912 1.00 98.50 106 ASP A O 1
ATOM 862 N N . ASP A 1 107 ? -13.563 -16.171 3.851 1.00 98.38 107 ASP A N 1
ATOM 863 C CA . ASP A 1 107 ? -12.116 -16.313 4.039 1.00 98.38 107 ASP A CA 1
ATOM 864 C C . ASP A 1 107 ? -11.428 -14.940 4.159 1.00 98.38 107 ASP A C 1
ATOM 866 O O . ASP A 1 107 ? -10.608 -14.724 5.060 1.00 98.38 107 ASP A O 1
ATOM 870 N N . GLU A 1 108 ? -11.779 -13.987 3.289 1.00 98.31 108 GLU A N 1
ATOM 871 C CA . GLU A 1 108 ? -11.297 -12.606 3.349 1.00 98.31 108 GLU A CA 1
ATOM 872 C C . GLU A 1 108 ? -11.782 -11.913 4.627 1.00 98.31 108 GLU A C 1
ATOM 874 O O . GLU A 1 108 ? -10.998 -11.226 5.284 1.00 98.31 108 GLU A O 1
ATOM 879 N N . HIS A 1 109 ? -13.034 -12.136 5.035 1.00 98.31 109 HIS A N 1
ATOM 880 C CA . HIS A 1 109 ? -13.556 -11.623 6.298 1.00 98.31 109 HIS 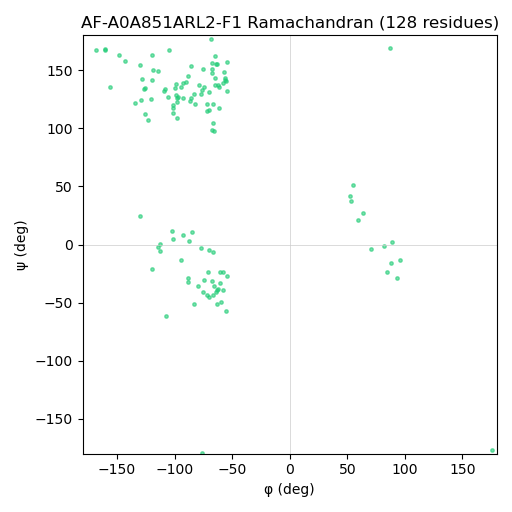A CA 1
ATOM 881 C C . HIS A 1 109 ? -12.708 -12.057 7.491 1.00 98.31 109 HIS A C 1
ATOM 883 O O . HIS A 1 109 ? -12.218 -11.211 8.244 1.00 98.31 109 HIS A O 1
ATOM 889 N N . GLU A 1 110 ? -12.535 -13.367 7.662 1.00 98.06 110 GLU A N 1
ATOM 890 C CA . GLU A 1 110 ? -11.802 -13.928 8.795 1.00 98.06 110 GLU A CA 1
ATOM 891 C C . GLU A 1 110 ? -10.344 -13.466 8.788 1.00 98.06 110 GLU A C 1
ATOM 893 O O . GLU A 1 110 ? -9.768 -13.153 9.837 1.00 98.06 110 GLU A O 1
ATOM 898 N N . TRP A 1 111 ? -9.737 -13.365 7.602 1.00 98.06 111 TRP A N 1
ATOM 899 C CA . TRP A 1 111 ? -8.392 -12.827 7.472 1.00 98.06 111 TRP A CA 1
ATOM 900 C C . TRP A 1 111 ? -8.329 -11.360 7.913 1.00 98.06 111 TRP A C 1
ATOM 902 O O . TRP A 1 111 ? -7.523 -11.040 8.789 1.00 98.06 111 TRP A O 1
ATOM 912 N N . ILE A 1 112 ? -9.210 -10.490 7.401 1.00 97.94 112 ILE A N 1
ATOM 913 C CA . ILE A 1 112 ? -9.214 -9.058 7.732 1.00 97.94 112 ILE A CA 1
ATOM 914 C C . ILE A 1 112 ? -9.416 -8.842 9.234 1.00 97.94 112 ILE A C 1
ATOM 916 O O . ILE A 1 112 ? -8.629 -8.123 9.854 1.00 97.94 112 ILE A O 1
ATOM 920 N N . ILE A 1 113 ? -10.417 -9.489 9.842 1.00 96.62 113 ILE A N 1
ATOM 921 C CA . ILE A 1 113 ? -10.702 -9.349 11.280 1.00 96.62 113 ILE A CA 1
ATOM 922 C C . ILE A 1 113 ? -9.488 -9.734 12.130 1.00 96.62 113 ILE A C 1
ATOM 924 O O . ILE A 1 113 ? -9.200 -9.082 13.138 1.00 96.62 113 ILE A O 1
ATOM 928 N N . ARG A 1 114 ? -8.767 -10.783 11.721 1.00 95.94 114 ARG A N 1
ATOM 929 C CA . ARG A 1 114 ? -7.627 -11.325 12.463 1.00 95.94 114 ARG A CA 1
ATOM 930 C C . ARG A 1 114 ? -6.341 -10.523 12.274 1.00 95.94 114 ARG A C 1
ATOM 932 O O . ARG A 1 114 ? -5.541 -10.472 13.205 1.00 95.94 114 ARG A O 1
ATOM 939 N N . THR A 1 115 ? -6.085 -9.979 11.083 1.00 95.19 115 THR A N 1
ATOM 940 C CA . THR A 1 115 ? -4.739 -9.494 10.720 1.00 95.19 115 THR A CA 1
ATOM 941 C C . THR A 1 115 ? -4.649 -8.013 10.387 1.00 95.19 115 THR A C 1
ATOM 943 O O . THR A 1 115 ? -3.549 -7.463 10.430 1.00 95.19 115 THR A O 1
ATOM 946 N N . CYS A 1 116 ? -5.753 -7.359 10.030 1.00 95.88 116 CYS A N 1
ATOM 947 C CA . CYS A 1 116 ? -5.711 -5.976 9.567 1.00 95.88 116 CYS A CA 1
ATOM 948 C C . CYS A 1 116 ? -5.743 -4.964 10.713 1.00 95.88 116 CYS A C 1
ATOM 950 O O . CYS A 1 116 ? -6.289 -5.200 11.792 1.00 95.88 116 CYS A O 1
ATOM 952 N N . ARG A 1 117 ? -5.176 -3.785 10.443 1.00 94.94 117 ARG A N 1
ATOM 953 C CA . ARG A 1 117 ? -5.253 -2.634 11.346 1.00 94.94 117 ARG A CA 1
ATOM 954 C C . ARG A 1 117 ? -6.710 -2.181 11.442 1.00 94.94 117 ARG A C 1
ATOM 956 O O . ARG A 1 117 ? -7.388 -2.093 10.423 1.00 94.94 117 ARG A O 1
ATOM 963 N N . LYS A 1 118 ? -7.178 -1.862 12.645 1.00 94.94 118 LYS A N 1
ATOM 964 C CA . LYS A 1 118 ? -8.551 -1.408 12.912 1.00 94.94 118 LYS A CA 1
ATOM 965 C C . LYS A 1 118 ? -8.561 -0.012 13.518 1.00 94.94 118 LYS A C 1
ATOM 967 O O . LYS A 1 118 ? -7.523 0.480 13.956 1.00 94.94 118 LYS A O 1
ATOM 972 N N . ALA A 1 119 ? -9.714 0.650 13.491 1.00 94.31 119 ALA A N 1
ATOM 973 C CA . ALA A 1 119 ? -9.840 2.037 13.945 1.00 94.31 119 ALA A CA 1
ATOM 974 C C . ALA A 1 119 ? -9.703 2.229 15.470 1.00 94.31 119 ALA A C 1
ATOM 976 O O . ALA A 1 119 ? -9.708 3.364 15.941 1.00 94.31 119 ALA A O 1
ATOM 977 N N . TRP A 1 120 ? -9.585 1.140 16.231 1.00 92.56 120 TRP A N 1
ATOM 978 C CA . TRP A 1 120 ? -9.456 1.126 17.684 1.00 92.5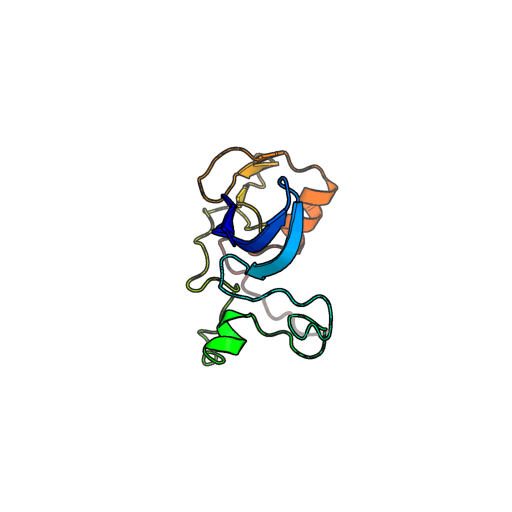6 120 TRP A CA 1
ATOM 979 C C . TRP A 1 120 ? -8.282 0.255 18.128 1.00 92.56 120 TRP A C 1
ATOM 981 O O . TRP A 1 120 ? -7.911 -0.712 17.459 1.00 92.56 120 TRP A O 1
ATOM 991 N N . ASP A 1 121 ? -7.742 0.567 19.301 1.00 78.75 121 ASP A N 1
ATOM 992 C CA . ASP A 1 121 ? -6.773 -0.288 19.976 1.00 78.75 121 ASP A CA 1
ATOM 993 C C . ASP A 1 121 ? -7.505 -1.277 20.888 1.00 78.75 121 ASP A C 1
ATOM 995 O O . ASP A 1 121 ? -8.467 -0.928 21.573 1.00 78.75 121 ASP A O 1
ATOM 999 N N . GLU A 1 122 ? -7.040 -2.523 20.923 1.00 66.06 122 GLU A N 1
ATOM 1000 C CA . GLU A 1 122 ? -7.426 -3.447 21.987 1.00 66.06 122 GLU A CA 1
ATOM 1001 C C . GLU A 1 122 ? -6.476 -3.256 23.163 1.00 66.06 122 GLU A C 1
ATOM 1003 O O . GLU A 1 122 ? -5.260 -3.416 23.036 1.00 66.06 122 GLU A O 1
ATOM 1008 N N . THR A 1 123 ? -7.023 -2.950 24.336 1.00 59.19 123 THR A N 1
ATOM 1009 C CA . THR A 1 123 ? -6.264 -3.071 25.576 1.00 59.19 123 THR A CA 1
ATOM 1010 C C . THR A 1 123 ? -5.982 -4.551 25.797 1.00 59.19 123 THR A C 1
ATOM 1012 O O . THR A 1 123 ? -6.879 -5.309 26.167 1.00 59.19 123 THR A O 1
ATOM 1015 N N . ILE A 1 124 ? -4.748 -4.987 25.547 1.00 57.81 124 ILE A N 1
ATOM 1016 C CA . ILE A 1 124 ? -4.328 -6.344 25.893 1.00 57.81 124 ILE A CA 1
ATOM 1017 C C . ILE A 1 124 ? -4.319 -6.429 27.422 1.00 57.81 124 ILE A C 1
ATOM 1019 O O . ILE A 1 124 ? -3.370 -5.991 28.073 1.00 57.81 124 ILE A O 1
ATOM 1023 N N . GLU A 1 125 ? -5.382 -6.976 28.010 1.00 56.91 125 GLU A N 1
ATOM 1024 C CA . GLU A 1 125 ? -5.364 -7.354 29.418 1.00 56.91 125 GLU A CA 1
ATOM 1025 C C . GLU A 1 125 ? -4.285 -8.422 29.607 1.00 56.91 125 GLU A C 1
ATOM 1027 O O . GLU A 1 125 ? -4.333 -9.509 29.020 1.00 56.91 125 GLU A O 1
ATOM 1032 N N . HIS A 1 126 ? -3.274 -8.103 30.414 1.00 55.56 126 HIS A N 1
ATOM 1033 C CA . HIS A 1 126 ? -2.242 -9.059 30.770 1.00 55.56 126 HIS A CA 1
ATOM 1034 C C . HIS A 1 126 ? -2.880 -10.180 31.594 1.00 55.56 126 HIS A C 1
ATOM 1036 O O . HIS A 1 126 ? -3.083 -10.035 32.797 1.00 55.56 126 HIS A O 1
ATOM 1042 N N . LYS A 1 127 ? -3.213 -11.304 30.953 1.00 59.25 127 LYS A N 1
ATOM 1043 C CA . LYS A 1 127 ? -3.605 -12.512 31.679 1.00 59.25 127 LYS A CA 1
ATOM 1044 C C . LYS A 1 127 ? -2.354 -13.060 32.376 1.00 59.25 127 LYS A C 1
ATOM 1046 O O . LYS A 1 127 ? -1.408 -13.431 31.670 1.00 59.25 127 LYS A O 1
ATOM 1051 N N . PRO A 1 128 ? -2.312 -13.104 33.722 1.00 50.78 128 PRO A N 1
ATOM 1052 C CA . PRO A 1 128 ? -1.218 -13.764 34.414 1.00 50.78 128 PRO A CA 1
ATOM 1053 C C . PRO A 1 128 ? -1.170 -15.222 33.955 1.00 50.78 128 PRO A C 1
ATOM 1055 O O . PRO A 1 128 ? -2.210 -15.855 33.755 1.00 50.78 128 PRO A O 1
ATOM 1058 N N . LYS A 1 129 ? 0.040 -15.743 33.742 1.00 60.19 129 LYS A N 1
ATOM 1059 C CA . LYS A 1 129 ? 0.217 -17.169 33.458 1.00 60.19 129 LYS A CA 1
ATOM 1060 C C . LYS A 1 129 ? -0.214 -17.986 34.692 1.00 60.19 129 LYS A C 1
ATOM 1062 O O . LYS A 1 129 ? 0.009 -17.497 35.801 1.00 60.19 129 LYS A O 1
ATOM 1067 N N . PRO A 1 130 ? -0.838 -19.163 34.499 1.00 65.38 130 PRO A N 1
ATOM 1068 C CA . PRO A 1 130 ? -1.184 -20.067 35.595 1.00 65.38 130 PRO A CA 1
ATOM 1069 C C . PRO A 1 130 ? 0.051 -20.558 36.358 1.00 65.38 130 PRO A C 1
ATOM 1071 O O . PRO A 1 130 ? 1.152 -20.590 35.754 1.00 65.38 130 PRO A O 1
#

Secondary structure (DSSP, 8-state):
-EEEEPTTS-EEEEEEETTEEEEEEEE-TTSPBP-SSS--SSSSS----HHHHHH-PPPTTS--SSSSSSPP-PPTT-EE-SSSEEETTTTEEE-TTS-EEEE--HHHHHHHHHHSEESS------PPP-

Organism: Sula dactylatra (NCBI:txid56068)

Mean predicted aligned error: 5.83 Å

Foldseek 3Di:
DDWDADPQQKIWDADDDPNDGPDIWIAGNLRRIDDPPPDPAPPVVDPDQPCCVVPNADDPPLGDPDSDPVDDQAPACWFDPPQAIAHLVQQFGAGSVRHTDDRDDPVRSVCRVPPTHHNDDDPPDPDDDD

InterPro domains:
  IPR042814 MORN repeat-containing protein 5 [PTHR46437] (1-126)